Protein AF-A0A447PAU5-F1 (afdb_monomer)

Sequence (90 aa):
MTLWSLPLPWIAIEAGWFMTEFGRQPWAIQDILPTWYAHSALTPGQLAFSMGLILGLYTLFLIAEVYLMQKYARLGPSAMQHQQQAQQQG

Radius of gyration: 22.08 Å; Cα contacts (8 Å, |Δi|>4): 17; chains: 1; bounding box: 44×44×54 Å

Foldseek 3Di:
DVVVCVCVVVVVVVVVCCCVVVVQPQAPPPPPHGPVRPDDPDDPVVVVVVVVVVVVVVVVVVVVVVVVCVVVVVCPCVVVVVVVVVVVVD

Nearest PDB structures (foldseek):
  6rko-assembly1_A  TM=9.827E-01  e=3.855E-06  Escherichia coli K-12

pLDDT: mean 82.98, std 13.21, range [45.34, 97.0]

Secondary structure (DSSP, 8-state):
-GGGGTTHHHHHHHHHHHHHHHTTTTEEETTTEETTTSS----HHHHHHHHHHHHHHHHHHHHHHHHHHHHHHHHTTHHHHHHHHHHTT-

Mean predicted aligned error: 9.71 Å

Organism: Salmonella enterica I (NCBI:txid59201)

Solvent-accessible surface area (backbone atoms only — not comparable to full-atom values): 5386 Å² total; per-residue (Å²): 118,72,80,78,49,66,62,50,63,59,54,53,51,55,51,53,50,47,54,60,57,59,67,41,58,71,31,71,40,82,98,75,38,47,47,90,74,73,61,78,98,68,58,70,67,62,52,51,50,52,52,50,51,52,53,50,52,52,51,53,49,50,53,52,50,54,52,49,51,54,52,54,67,68,51,48,72,62,63,55,53,60,53,53,57,62,63,71,76,107

Structure (mmCIF, N/CA/C/O backbone):
data_AF-A0A447PAU5-F1
#
_entry.id   AF-A0A447PAU5-F1
#
loop_
_atom_site.group_PDB
_atom_site.id
_atom_site.type_symbol
_atom_site.label_atom_id
_atom_site.label_alt_id
_atom_site.label_comp_id
_atom_site.label_asym_id
_atom_site.label_entity_id
_atom_site.label_seq_id
_atom_site.pdbx_PDB_ins_code
_atom_site.Cartn_x
_atom_site.Cartn_y
_atom_site.Cartn_z
_atom_site.occupancy
_atom_site.B_iso_or_equiv
_atom_site.auth_seq_id
_atom_site.auth_comp_id
_atom_site.auth_asym_id
_atom_site.auth_atom_id
_atom_site.pdbx_PDB_model_num
ATOM 1 N N . MET A 1 1 ? -21.864 -14.719 14.410 1.00 55.62 1 MET A N 1
ATOM 2 C CA . MET A 1 1 ? -21.549 -15.222 13.054 1.00 55.62 1 MET A CA 1
ATOM 3 C C . MET A 1 1 ? -21.161 -14.069 12.121 1.00 55.62 1 MET A C 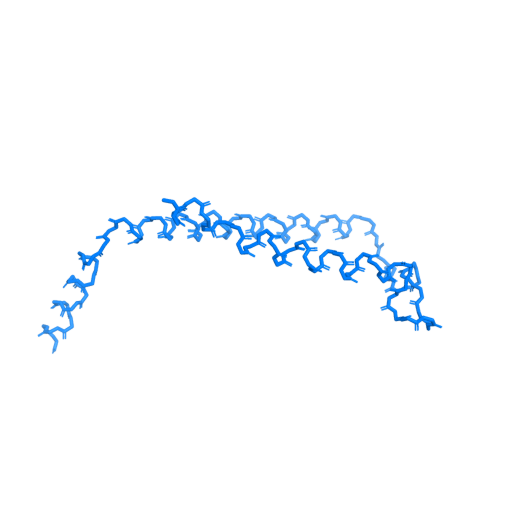1
ATOM 5 O O . MET A 1 1 ? -20.065 -14.101 11.590 1.00 55.62 1 MET A O 1
ATOM 9 N N . THR A 1 2 ? -21.958 -12.999 12.010 1.00 72.50 2 THR A N 1
ATOM 10 C CA . THR A 1 2 ? -21.694 -11.831 11.130 1.00 72.50 2 THR A CA 1
ATOM 11 C C . THR A 1 2 ? -20.486 -10.959 11.505 1.00 72.50 2 THR A C 1
ATOM 13 O O . THR A 1 2 ? -19.886 -10.328 10.643 1.00 72.50 2 THR A O 1
ATOM 16 N N . LEU A 1 3 ? -20.080 -10.929 12.777 1.00 72.88 3 LEU A N 1
ATOM 17 C CA . LEU A 1 3 ? -18.926 -10.125 13.208 1.00 72.88 3 LEU A CA 1
ATOM 18 C C . LEU A 1 3 ? -17.596 -10.628 12.612 1.00 72.88 3 LEU A C 1
ATOM 20 O O . LEU A 1 3 ? -16.686 -9.847 12.362 1.00 72.88 3 LEU A O 1
ATOM 24 N N . TRP A 1 4 ? -17.503 -11.930 12.336 1.00 77.06 4 TRP A N 1
ATOM 25 C CA . TRP A 1 4 ? -16.312 -12.560 11.758 1.00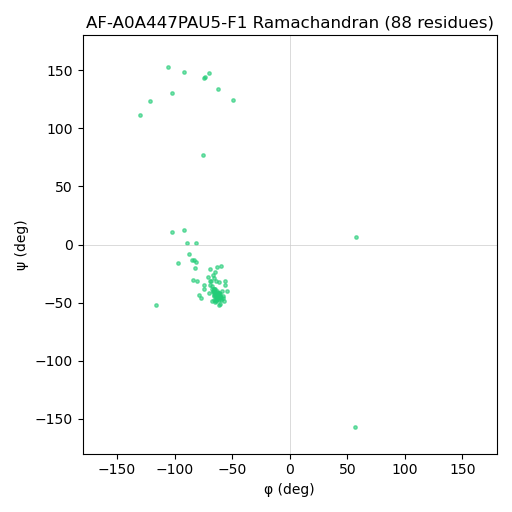 77.06 4 TRP A CA 1
ATOM 26 C C . TRP A 1 4 ? -16.240 -12.396 10.237 1.00 77.06 4 TRP A C 1
ATOM 28 O O . TRP A 1 4 ? -15.177 -12.583 9.657 1.00 77.06 4 TRP A O 1
ATOM 38 N N . SER A 1 5 ? -17.349 -12.016 9.591 1.00 83.81 5 SER A N 1
ATOM 39 C CA . SER A 1 5 ? -17.391 -11.720 8.157 1.00 83.81 5 SER A CA 1
ATOM 40 C C . SER A 1 5 ? -17.089 -10.257 7.828 1.00 83.81 5 SER A C 1
ATOM 42 O O . SER A 1 5 ? -17.094 -9.900 6.658 1.00 83.81 5 SER A O 1
ATOM 44 N N . LEU A 1 6 ? -16.793 -9.409 8.819 1.00 82.25 6 LEU A N 1
ATOM 45 C CA . LEU A 1 6 ? -16.399 -8.015 8.587 1.00 82.25 6 LEU A CA 1
ATOM 46 C C . LEU A 1 6 ? -15.201 -7.838 7.630 1.00 82.25 6 LEU A C 1
ATOM 48 O O . LEU A 1 6 ? -15.283 -6.942 6.798 1.00 82.25 6 LEU A O 1
ATOM 52 N N . PRO A 1 7 ? -14.127 -8.659 7.665 1.00 85.75 7 PRO A N 1
ATOM 53 C CA . PRO A 1 7 ? -13.006 -8.491 6.737 1.00 85.75 7 PRO A CA 1
ATOM 54 C C . PRO A 1 7 ? -13.234 -9.139 5.360 1.00 85.75 7 PRO A C 1
ATOM 56 O O . PRO A 1 7 ? -12.479 -8.866 4.430 1.00 85.75 7 PRO A O 1
ATOM 59 N N . LEU A 1 8 ? -14.252 -9.995 5.203 1.00 87.81 8 LEU A N 1
ATOM 60 C CA . LEU A 1 8 ? -14.471 -10.748 3.960 1.00 87.81 8 LEU A CA 1
ATOM 61 C C . LEU A 1 8 ? -14.707 -9.854 2.729 1.00 87.81 8 LEU A C 1
ATOM 63 O O . LEU A 1 8 ? -14.097 -10.130 1.696 1.00 87.81 8 LEU A O 1
ATOM 67 N N . PRO A 1 9 ? -15.541 -8.796 2.799 1.00 90.12 9 PRO A N 1
ATOM 68 C CA . PRO A 1 9 ? -15.757 -7.903 1.666 1.00 90.12 9 PRO A CA 1
ATOM 69 C C . PRO A 1 9 ? -14.469 -7.241 1.171 1.00 90.12 9 PRO A C 1
ATOM 71 O O . PRO A 1 9 ? -14.259 -7.179 -0.036 1.00 90.12 9 PRO A O 1
ATOM 74 N N . TRP A 1 10 ? -13.582 -6.818 2.081 1.00 90.06 10 TRP A N 1
ATOM 75 C CA . TRP A 1 10 ? -12.288 -6.235 1.711 1.00 90.06 10 TRP A CA 1
ATOM 76 C C . TRP A 1 10 ? -11.439 -7.225 0.918 1.00 90.06 10 TRP A C 1
ATOM 78 O O . TRP A 1 10 ? -11.001 -6.912 -0.183 1.00 90.06 10 TRP A O 1
ATOM 88 N N . ILE A 1 11 ? -11.268 -8.447 1.429 1.00 91.44 11 ILE A N 1
ATOM 89 C CA . ILE A 1 11 ? -10.453 -9.470 0.757 1.00 91.44 11 ILE A CA 1
ATOM 90 C C . ILE A 1 11 ? -11.031 -9.815 -0.622 1.00 91.44 11 ILE A C 1
ATOM 92 O O . ILE A 1 11 ? -10.280 -9.957 -1.585 1.00 91.44 11 ILE A O 1
ATOM 96 N N . ALA A 1 12 ? -12.356 -9.934 -0.736 1.00 92.00 12 ALA A N 1
ATOM 97 C CA . ALA A 1 12 ? -13.012 -10.258 -2.000 1.00 92.00 12 ALA A CA 1
ATOM 98 C C . ALA A 1 12 ? -12.807 -9.167 -3.064 1.00 92.00 12 ALA A C 1
ATOM 100 O O . ALA A 1 12 ? -12.566 -9.487 -4.228 1.00 92.00 12 ALA A O 1
ATOM 101 N N . ILE A 1 13 ? -12.875 -7.892 -2.670 1.00 93.81 13 ILE A N 1
ATOM 102 C CA . ILE A 1 13 ? -12.672 -6.760 -3.581 1.00 93.81 13 ILE A CA 1
ATOM 103 C C . ILE A 1 13 ? -11.216 -6.709 -4.056 1.00 93.81 13 ILE A C 1
ATOM 105 O O . ILE A 1 13 ? -10.981 -6.651 -5.263 1.00 93.81 13 ILE A O 1
ATOM 109 N N . GLU A 1 14 ? -10.247 -6.802 -3.142 1.00 92.56 14 GLU A N 1
ATOM 110 C CA . GLU A 1 14 ? -8.817 -6.796 -3.492 1.00 92.56 14 GLU A CA 1
ATOM 111 C C . GLU A 1 14 ? -8.448 -7.979 -4.401 1.00 92.56 14 GLU A C 1
ATOM 113 O O . GLU A 1 14 ? -7.743 -7.817 -5.397 1.00 92.56 14 GLU A O 1
ATOM 118 N N . ALA A 1 15 ? -8.984 -9.172 -4.120 1.00 92.19 15 ALA A N 1
ATOM 119 C CA . ALA A 1 15 ? -8.773 -10.351 -4.958 1.00 92.19 15 ALA A CA 1
ATOM 120 C C . ALA A 1 15 ? -9.400 -10.201 -6.357 1.00 92.19 15 ALA A C 1
ATOM 122 O O . ALA A 1 15 ? -8.802 -10.624 -7.349 1.00 92.19 15 ALA A O 1
ATOM 123 N N . GLY A 1 16 ? -10.582 -9.584 -6.458 1.00 92.38 16 GLY A N 1
ATOM 124 C CA . GLY A 1 16 ? -11.240 -9.307 -7.738 1.00 92.38 16 GLY A CA 1
ATOM 125 C C . GLY A 1 16 ? -10.444 -8.333 -8.611 1.00 92.38 16 GLY A C 1
ATOM 126 O O . GLY A 1 16 ? -10.254 -8.580 -9.807 1.00 92.38 16 GLY A O 1
ATOM 127 N N . TRP A 1 17 ? -9.916 -7.267 -8.005 1.00 92.38 17 TRP A N 1
ATOM 128 C CA . TRP A 1 17 ? -9.007 -6.336 -8.674 1.00 92.38 17 TRP A CA 1
ATOM 129 C C . TRP A 1 17 ? -7.713 -7.018 -9.101 1.00 92.38 17 TRP A C 1
ATOM 131 O O . TRP A 1 17 ? -7.325 -6.894 -10.261 1.00 92.38 17 TRP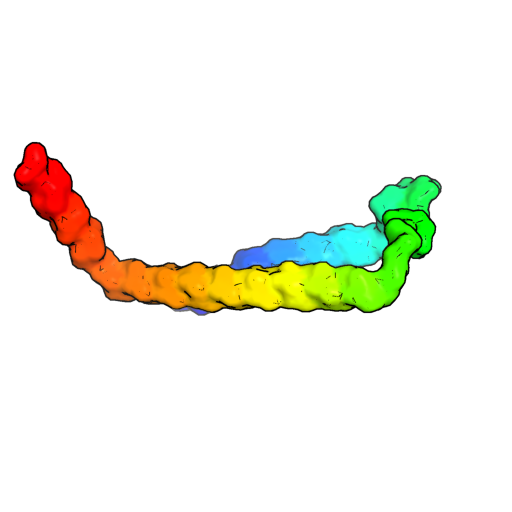 A O 1
ATOM 141 N N . PHE A 1 18 ? -7.090 -7.799 -8.216 1.00 91.25 18 PHE A N 1
ATOM 142 C CA . PHE A 1 18 ? -5.874 -8.542 -8.538 1.00 91.25 18 PHE A CA 1
ATOM 143 C C . PHE A 1 18 ? -6.071 -9.472 -9.740 1.00 91.25 18 PHE A C 1
ATOM 145 O O . PHE A 1 18 ? -5.279 -9.428 -10.678 1.00 91.25 18 PHE A O 1
ATOM 152 N N . MET A 1 19 ? -7.146 -10.267 -9.756 1.00 92.25 19 MET A N 1
ATOM 153 C CA . MET A 1 19 ? -7.458 -11.165 -10.873 1.00 92.25 19 MET A CA 1
ATOM 154 C C . MET A 1 19 ? -7.612 -10.400 -12.196 1.00 92.25 19 MET A C 1
ATOM 156 O O . MET A 1 19 ? -7.076 -10.812 -13.223 1.00 92.25 19 MET A O 1
ATOM 160 N N . THR A 1 20 ? -8.323 -9.272 -12.168 1.00 90.88 20 THR A N 1
ATOM 161 C CA . THR A 1 20 ? -8.601 -8.464 -13.365 1.00 90.88 20 THR A CA 1
ATOM 162 C C . THR A 1 20 ? -7.343 -7.771 -13.891 1.00 90.88 20 THR A C 1
ATOM 164 O O . THR A 1 20 ? -7.102 -7.731 -15.097 1.00 90.88 20 THR A O 1
ATOM 167 N N . GLU A 1 21 ? -6.523 -7.237 -12.991 1.00 90.19 21 GLU A N 1
ATOM 168 C CA . GLU A 1 21 ? -5.340 -6.452 -13.332 1.00 90.19 21 GLU A CA 1
ATOM 169 C C . GLU A 1 21 ? -4.168 -7.343 -13.747 1.00 90.19 21 GLU A C 1
ATOM 171 O O . GLU A 1 21 ? -3.503 -7.091 -14.754 1.00 90.19 21 GLU A O 1
ATOM 176 N N . PHE A 1 22 ? -3.947 -8.431 -13.007 1.00 87.94 22 PHE A N 1
ATOM 177 C CA . PHE A 1 22 ? -2.903 -9.397 -13.319 1.00 87.94 22 PHE A CA 1
ATOM 178 C C . PHE A 1 22 ? -3.232 -10.188 -14.587 1.00 87.94 22 PHE A C 1
ATOM 180 O O . PHE A 1 22 ? -2.337 -10.459 -15.382 1.00 87.94 22 PHE A O 1
ATOM 187 N N . GLY A 1 23 ? -4.511 -10.487 -14.836 1.00 87.44 23 GLY A N 1
ATOM 188 C CA . GLY A 1 23 ? -4.955 -11.147 -16.066 1.00 87.44 23 GLY A CA 1
ATOM 189 C C . GLY A 1 23 ? -4.700 -10.338 -17.342 1.00 87.44 23 GLY A C 1
ATOM 190 O O . GLY A 1 23 ? -4.665 -10.914 -18.425 1.00 87.44 23 GLY A O 1
ATOM 191 N N . ARG A 1 24 ? -4.484 -9.019 -17.229 1.00 88.94 24 ARG A N 1
ATOM 192 C CA . ARG A 1 24 ? -4.153 -8.146 -18.363 1.00 88.94 24 ARG A CA 1
ATOM 193 C C . ARG A 1 24 ? -2.657 -8.124 -18.689 1.00 88.94 24 ARG A C 1
ATOM 195 O O . ARG A 1 24 ? -2.280 -7.682 -19.771 1.00 88.94 24 ARG A O 1
ATOM 202 N N . GLN A 1 25 ? -1.794 -8.632 -17.806 1.00 87.75 25 GLN A N 1
ATOM 203 C CA . GLN A 1 25 ? -0.371 -8.806 -18.114 1.00 87.75 25 GLN A CA 1
ATOM 204 C C . GLN A 1 25 ? -0.223 -9.793 -19.288 1.00 87.75 25 GLN A C 1
ATOM 206 O O . GLN A 1 25 ? -0.880 -10.833 -19.280 1.00 87.75 25 GLN A O 1
ATOM 211 N N . PRO A 1 26 ? 0.610 -9.513 -20.310 1.00 86.06 26 PRO A N 1
ATOM 212 C CA . PRO A 1 26 ? 1.709 -8.536 -20.358 1.00 86.06 26 PRO A CA 1
ATOM 213 C C . PRO A 1 26 ? 1.355 -7.125 -20.877 1.00 86.06 26 PRO A C 1
ATOM 215 O O . PRO A 1 26 ? 2.248 -6.338 -21.202 1.00 86.06 26 PRO A O 1
ATOM 218 N N . TRP A 1 27 ? 0.075 -6.789 -21.006 1.00 87.94 27 TRP A N 1
ATOM 219 C CA . TRP A 1 27 ? -0.379 -5.572 -21.674 1.00 87.94 27 TRP A CA 1
ATOM 220 C C . TRP A 1 27 ? -0.789 -4.483 -20.677 1.00 87.94 27 TRP A C 1
ATOM 222 O O . TRP A 1 27 ? -1.582 -4.702 -19.765 1.00 87.94 27 TRP A O 1
ATOM 232 N N . ALA A 1 28 ? -0.270 -3.268 -20.866 1.00 85.31 28 ALA A N 1
ATOM 233 C CA . ALA A 1 28 ? -0.790 -2.078 -20.195 1.00 85.31 28 ALA A CA 1
ATOM 234 C C . ALA A 1 28 ? -2.092 -1.631 -20.877 1.00 85.31 28 ALA A C 1
ATOM 236 O O . ALA A 1 28 ? -3.100 -1.399 -20.212 1.00 85.31 28 ALA A O 1
ATOM 237 N N . ILE A 1 29 ? -2.068 -1.590 -22.214 1.00 84.25 29 ILE A N 1
ATOM 238 C CA . ILE A 1 29 ? -3.235 -1.437 -23.085 1.00 84.25 29 ILE A CA 1
ATOM 239 C C . ILE A 1 29 ? -3.261 -2.660 -23.995 1.00 84.25 29 ILE A C 1
ATOM 241 O O . ILE A 1 29 ? -2.271 -2.920 -24.686 1.00 84.25 29 ILE A O 1
ATOM 245 N N . GLN A 1 30 ? -4.375 -3.393 -23.978 1.00 84.19 30 GLN A N 1
ATOM 246 C CA . GLN A 1 30 ? -4.540 -4.643 -24.716 1.00 84.19 30 GLN A CA 1
ATOM 247 C C . GLN A 1 30 ? -4.111 -4.479 -26.181 1.00 84.19 30 GLN A C 1
ATOM 249 O O . GLN A 1 30 ? -4.584 -3.570 -26.860 1.00 84.19 30 GLN A O 1
ATOM 254 N N . ASP A 1 31 ? -3.182 -5.331 -26.620 1.00 80.38 31 ASP A N 1
ATOM 255 C CA . ASP A 1 31 ? -2.641 -5.421 -27.987 1.00 80.38 31 ASP A CA 1
ATOM 256 C C . ASP A 1 31 ? -1.991 -4.143 -28.560 1.00 80.38 31 ASP A C 1
ATOM 258 O O . ASP A 1 31 ? -1.598 -4.115 -29.725 1.00 80.38 31 ASP A O 1
ATOM 262 N N . ILE A 1 32 ? -1.837 -3.087 -27.754 1.00 87.38 32 ILE A N 1
ATOM 263 C CA . ILE A 1 32 ? -1.285 -1.793 -28.186 1.00 87.38 32 ILE A CA 1
ATOM 264 C C . ILE A 1 32 ? 0.022 -1.495 -27.456 1.00 87.38 32 ILE A C 1
ATOM 266 O O . ILE A 1 32 ? 1.029 -1.185 -28.092 1.00 87.38 32 ILE A O 1
ATOM 270 N N . LEU A 1 33 ? 0.016 -1.567 -26.121 1.00 84.19 33 LEU A N 1
ATOM 271 C CA . LEU A 1 33 ? 1.145 -1.133 -25.300 1.00 84.19 33 LEU A CA 1
ATOM 272 C C . LEU A 1 33 ? 1.524 -2.209 -24.276 1.00 84.19 33 LEU A C 1
ATOM 274 O O . LEU A 1 33 ? 0.770 -2.433 -23.324 1.00 84.19 33 LEU A O 1
ATOM 278 N N . PRO A 1 34 ? 2.696 -2.846 -24.422 1.00 88.06 34 PRO A N 1
ATOM 279 C CA . PRO A 1 34 ? 3.222 -3.763 -23.418 1.00 88.06 34 PRO A CA 1
ATOM 280 C C . PRO A 1 34 ? 3.670 -3.060 -22.131 1.00 88.06 34 PRO A C 1
ATOM 282 O O . PRO A 1 34 ? 4.204 -1.947 -22.170 1.00 88.06 34 PRO A O 1
ATOM 285 N N . THR A 1 35 ? 3.536 -3.732 -20.985 1.00 86.88 35 THR A N 1
ATOM 286 C CA . THR A 1 35 ? 3.870 -3.160 -19.667 1.00 86.88 35 THR A CA 1
ATOM 287 C C . THR A 1 35 ? 5.351 -2.822 -19.493 1.00 86.88 35 THR A C 1
ATOM 289 O O . THR A 1 35 ? 5.669 -1.832 -18.839 1.00 86.88 35 THR A O 1
ATOM 292 N N . TRP A 1 36 ? 6.266 -3.560 -20.128 1.00 82.75 36 TRP A N 1
ATOM 293 C CA . TRP A 1 36 ? 7.712 -3.289 -20.055 1.00 82.75 36 TRP A CA 1
ATOM 294 C C . TRP A 1 36 ? 8.152 -2.009 -20.775 1.00 82.75 36 TRP A C 1
ATOM 296 O O . TRP A 1 36 ? 9.218 -1.482 -20.472 1.00 82.75 36 TRP A O 1
ATOM 306 N N . TYR A 1 37 ? 7.360 -1.510 -21.727 1.00 85.25 37 TYR A N 1
ATOM 307 C CA . TYR A 1 37 ? 7.650 -0.262 -22.441 1.00 85.25 37 TYR A CA 1
ATOM 308 C C . TYR A 1 37 ? 6.900 0.939 -21.843 1.00 85.25 37 TYR A C 1
ATOM 310 O O . TYR A 1 37 ? 7.252 2.085 -22.095 1.00 85.25 37 TYR A O 1
ATOM 318 N N . ALA A 1 38 ? 5.880 0.685 -21.019 1.00 83.19 38 ALA A N 1
ATOM 319 C CA . ALA A 1 38 ? 5.017 1.708 -20.431 1.00 83.19 38 ALA A CA 1
ATOM 320 C C . ALA A 1 38 ? 5.607 2.398 -19.180 1.00 83.19 38 ALA A C 1
ATOM 322 O O . ALA A 1 38 ? 4.938 3.233 -18.573 1.00 83.19 38 ALA A O 1
ATOM 323 N N . HIS A 1 39 ? 6.827 2.046 -18.761 1.00 85.31 39 HIS A N 1
ATOM 324 C CA . HIS A 1 39 ? 7.466 2.604 -17.567 1.00 85.31 39 HIS A CA 1
ATOM 325 C C . HIS A 1 39 ? 8.332 3.837 -17.878 1.00 85.31 39 HIS A C 1
ATOM 327 O O . HIS A 1 39 ? 8.961 3.932 -18.931 1.00 85.31 39 HIS A O 1
ATOM 333 N N . SER A 1 40 ? 8.414 4.769 -16.927 1.00 87.94 40 SER A N 1
ATOM 334 C CA . SER A 1 40 ? 9.295 5.942 -16.999 1.00 87.94 40 SER A CA 1
ATOM 335 C C . SER A 1 40 ? 10.762 5.572 -16.753 1.00 87.94 40 SER A C 1
ATOM 337 O O . SER A 1 40 ? 11.061 4.768 -15.881 1.00 87.94 40 SER A O 1
ATOM 339 N N . ALA A 1 41 ? 11.711 6.212 -17.441 1.00 81.62 41 ALA A N 1
ATOM 340 C CA . ALA A 1 41 ? 13.146 5.984 -17.230 1.00 81.62 41 ALA A CA 1
ATOM 341 C C . ALA A 1 41 ? 13.659 6.648 -15.930 1.00 81.62 41 ALA A C 1
ATOM 343 O O . ALA A 1 41 ? 14.270 7.716 -15.961 1.00 81.62 41 ALA A O 1
ATOM 344 N N . LEU A 1 42 ? 13.383 6.036 -14.777 1.00 87.12 42 LEU A N 1
ATOM 345 C CA . LEU A 1 42 ? 13.800 6.513 -13.453 1.00 87.12 42 LEU A CA 1
ATOM 346 C C . LEU A 1 42 ? 14.945 5.672 -12.883 1.00 87.12 42 LEU A C 1
ATOM 348 O O . LEU A 1 42 ? 15.075 4.482 -13.169 1.00 87.12 42 LEU A O 1
ATOM 352 N N . THR A 1 43 ? 15.768 6.284 -12.029 1.00 90.25 43 THR A N 1
ATOM 353 C CA . THR A 1 43 ? 16.798 5.529 -11.304 1.00 90.25 43 THR A CA 1
ATOM 354 C C . THR A 1 43 ? 16.162 4.671 -10.199 1.00 90.25 43 THR A C 1
ATOM 356 O O . THR A 1 43 ? 15.233 5.132 -9.526 1.00 90.25 43 THR A O 1
ATOM 359 N N . PRO A 1 44 ? 16.680 3.456 -9.927 1.00 88.31 44 PRO A N 1
ATOM 360 C CA . PRO A 1 44 ? 16.145 2.594 -8.869 1.00 88.31 44 PRO A CA 1
ATOM 361 C C . PRO A 1 44 ? 16.115 3.260 -7.485 1.00 88.31 44 PRO A C 1
ATOM 363 O O . PRO A 1 44 ? 15.211 3.005 -6.696 1.00 88.31 44 PRO A O 1
ATOM 366 N N . GLY A 1 45 ? 17.069 4.156 -7.200 1.00 90.19 45 GLY A N 1
ATOM 367 C CA . GLY A 1 45 ? 17.123 4.898 -5.936 1.00 90.19 45 GLY A CA 1
ATOM 368 C C . GLY A 1 45 ? 15.965 5.884 -5.755 1.00 90.19 45 GLY A C 1
ATOM 369 O O . GLY A 1 45 ? 15.395 5.964 -4.669 1.00 90.19 45 GLY A O 1
ATOM 370 N N . GLN A 1 46 ? 15.566 6.595 -6.816 1.00 89.88 46 GLN A N 1
ATOM 371 C CA . GLN A 1 46 ? 14.412 7.505 -6.775 1.00 89.88 46 GLN A CA 1
ATOM 372 C C . GLN A 1 46 ? 13.096 6.743 -6.596 1.00 89.88 46 GLN A C 1
ATOM 374 O O . GLN A 1 46 ? 12.226 7.192 -5.850 1.00 89.88 46 GLN A O 1
ATOM 379 N N . LEU A 1 47 ? 12.970 5.580 -7.243 1.00 92.56 47 LEU A N 1
ATOM 380 C CA . LEU A 1 47 ? 11.814 4.699 -7.098 1.00 92.56 47 LEU A CA 1
ATOM 381 C C . LEU A 1 47 ? 11.714 4.130 -5.676 1.00 92.56 47 LEU A C 1
ATOM 383 O O . LEU A 1 47 ? 10.660 4.203 -5.054 1.00 92.56 47 LEU A O 1
ATOM 387 N N . ALA A 1 48 ? 12.816 3.610 -5.132 1.00 91.94 48 ALA A N 1
ATOM 388 C CA . ALA A 1 48 ? 12.831 3.045 -3.785 1.00 91.94 48 ALA A CA 1
ATOM 389 C 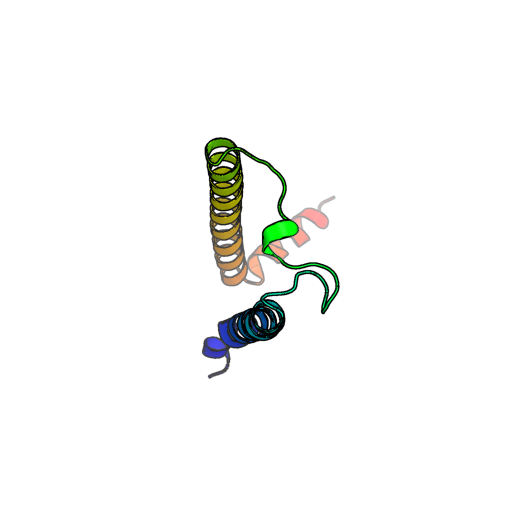C . ALA A 1 48 ? 12.507 4.099 -2.715 1.00 91.94 48 ALA A C 1
ATOM 391 O O . ALA A 1 48 ? 11.754 3.818 -1.783 1.00 91.94 48 ALA A O 1
ATOM 392 N N . PHE A 1 49 ? 13.030 5.321 -2.866 1.00 94.69 49 PHE A N 1
ATOM 393 C CA . PHE A 1 49 ? 12.732 6.420 -1.951 1.00 94.69 49 PHE A CA 1
ATOM 394 C C . PHE A 1 49 ? 11.250 6.810 -1.980 1.00 94.69 49 PHE A C 1
ATOM 396 O O . PHE A 1 49 ? 10.624 6.902 -0.925 1.00 94.69 49 PHE A O 1
ATOM 403 N N . SER A 1 50 ? 10.668 7.008 -3.169 1.00 94.56 50 SER A N 1
ATOM 404 C CA . SER A 1 50 ? 9.257 7.393 -3.288 1.00 94.56 50 SER A CA 1
ATOM 405 C C . SER A 1 50 ? 8.320 6.288 -2.796 1.00 94.56 50 SER A C 1
ATOM 407 O O . SER A 1 50 ? 7.405 6.572 -2.024 1.00 94.56 50 SER A O 1
ATOM 409 N N . MET A 1 51 ? 8.586 5.027 -3.152 1.00 94.62 51 MET A N 1
ATOM 410 C CA . MET A 1 51 ? 7.835 3.874 -2.649 1.00 94.62 51 MET A CA 1
ATOM 411 C C . MET A 1 51 ? 7.927 3.768 -1.128 1.00 94.62 51 MET A C 1
ATOM 413 O O . MET A 1 51 ? 6.902 3.627 -0.469 1.00 94.62 51 MET A O 1
ATOM 417 N N . GLY A 1 52 ? 9.131 3.873 -0.557 1.00 95.56 52 GLY A N 1
ATOM 418 C CA . GLY A 1 52 ? 9.332 3.804 0.890 1.00 95.56 52 GLY A CA 1
ATOM 419 C C . GLY A 1 52 ? 8.595 4.916 1.636 1.00 95.56 52 GLY A C 1
ATOM 420 O O . GLY A 1 52 ? 7.940 4.652 2.643 1.00 95.56 52 GLY A O 1
ATOM 421 N N . LEU A 1 53 ? 8.639 6.144 1.113 1.00 95.88 53 LEU A N 1
ATOM 422 C CA . LEU A 1 53 ? 7.935 7.286 1.691 1.00 95.88 53 LEU A CA 1
ATOM 423 C C . LEU A 1 53 ? 6.411 7.101 1.645 1.00 95.88 53 LEU A C 1
ATOM 425 O O . LEU A 1 53 ? 5.745 7.281 2.663 1.00 95.88 53 LEU A O 1
ATOM 429 N N . ILE A 1 54 ? 5.858 6.700 0.496 1.00 96.31 54 ILE A N 1
ATOM 430 C CA . ILE A 1 54 ? 4.413 6.475 0.339 1.00 96.31 54 ILE A CA 1
ATOM 431 C C . ILE A 1 54 ? 3.948 5.319 1.233 1.00 96.31 54 ILE A C 1
ATOM 433 O O . ILE A 1 54 ? 2.975 5.476 1.970 1.00 96.31 54 ILE A O 1
ATOM 437 N N . LEU A 1 55 ? 4.664 4.190 1.235 1.00 96.06 55 LEU A N 1
ATOM 438 C CA . LEU A 1 55 ? 4.345 3.037 2.083 1.00 96.06 55 LEU A CA 1
ATOM 439 C C . LEU A 1 55 ? 4.401 3.392 3.572 1.00 96.06 55 LEU A C 1
ATOM 441 O O . LEU A 1 55 ? 3.498 3.022 4.325 1.00 96.06 55 LEU A O 1
ATOM 445 N N . GLY A 1 56 ? 5.430 4.127 3.999 1.00 96.81 56 GLY A N 1
ATOM 446 C CA . GLY A 1 56 ? 5.578 4.568 5.385 1.00 96.81 56 GLY A CA 1
ATOM 447 C C . GLY A 1 56 ? 4.420 5.460 5.831 1.00 96.81 56 GLY A C 1
ATOM 448 O O . GLY A 1 56 ? 3.815 5.211 6.875 1.00 96.81 56 GLY A O 1
ATOM 449 N N . LEU A 1 57 ? 4.062 6.455 5.014 1.00 97.00 57 LEU A N 1
ATOM 450 C CA . LEU A 1 57 ? 2.945 7.357 5.302 1.00 97.00 57 LEU A CA 1
ATOM 451 C C . LEU A 1 57 ? 1.601 6.622 5.331 1.00 97.00 57 LEU A C 1
ATOM 453 O O . LEU A 1 57 ? 0.824 6.815 6.264 1.00 97.00 57 LEU A O 1
ATOM 457 N N . TYR A 1 58 ? 1.336 5.745 4.360 1.00 94.75 58 TYR A N 1
ATOM 458 C CA . TYR A 1 58 ? 0.088 4.979 4.315 1.00 94.75 58 TYR A CA 1
ATOM 459 C C . TYR A 1 58 ? -0.033 4.025 5.503 1.00 94.75 58 TYR A C 1
ATOM 461 O O . TYR A 1 58 ? -1.106 3.912 6.088 1.00 94.75 58 TYR A O 1
ATOM 469 N N . THR A 1 59 ? 1.070 3.404 5.925 1.00 95.62 59 THR A N 1
ATOM 470 C CA . THR A 1 59 ? 1.087 2.547 7.119 1.00 95.62 59 THR A CA 1
ATOM 471 C C . THR A 1 59 ? 0.792 3.353 8.385 1.00 95.62 59 THR A C 1
ATOM 473 O O . THR A 1 59 ? -0.005 2.924 9.218 1.00 95.62 59 THR A O 1
ATOM 476 N N . LEU A 1 60 ? 1.386 4.543 8.524 1.00 96.38 60 LEU A N 1
ATOM 477 C CA . LEU A 1 60 ? 1.128 5.431 9.658 1.00 96.38 60 LEU A CA 1
ATOM 478 C C . LEU A 1 60 ? -0.348 5.851 9.720 1.00 96.38 60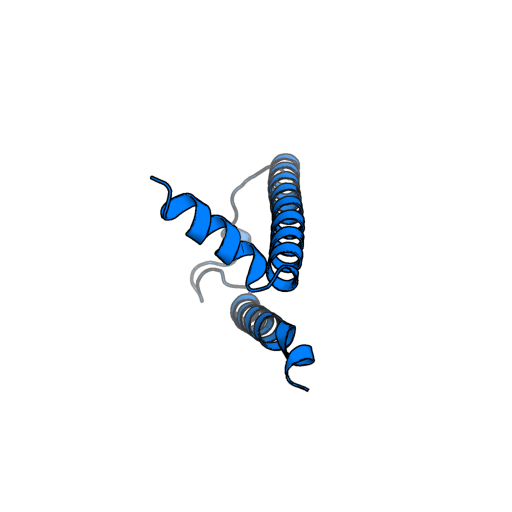 LEU A C 1
ATOM 480 O O . LEU A 1 60 ? -0.959 5.800 10.789 1.00 96.38 60 LEU A O 1
ATOM 484 N N . PHE A 1 61 ? -0.925 6.238 8.581 1.00 95.56 61 PHE A N 1
ATOM 485 C CA . PHE A 1 61 ? -2.331 6.627 8.498 1.00 95.56 61 PHE A CA 1
AT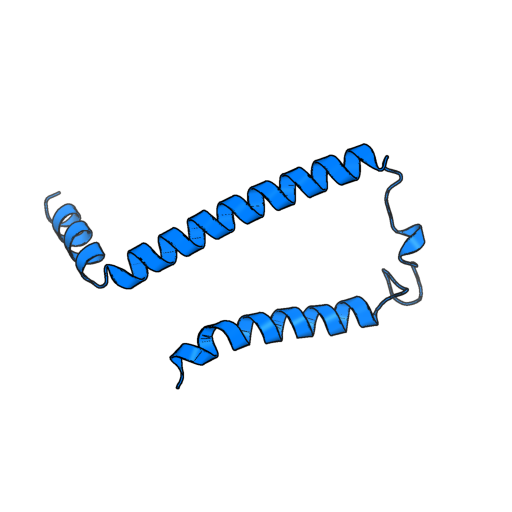OM 486 C C . PHE A 1 61 ? -3.272 5.458 8.767 1.00 95.56 61 PHE A C 1
ATOM 488 O O . PHE A 1 61 ? -4.216 5.633 9.530 1.00 95.56 61 PHE A O 1
ATOM 495 N N . LEU A 1 62 ? -2.971 4.261 8.259 1.00 93.38 62 LEU A N 1
ATOM 496 C CA . LEU A 1 62 ? -3.741 3.054 8.553 1.00 93.38 62 LEU A CA 1
ATOM 497 C C . LEU A 1 62 ? -3.775 2.766 10.063 1.00 93.38 62 LEU A C 1
ATOM 499 O O . LEU A 1 62 ? -4.838 2.507 10.622 1.00 93.38 62 LEU A O 1
ATOM 503 N N . ILE A 1 63 ? -2.628 2.845 10.749 1.00 94.38 63 ILE A N 1
ATOM 504 C CA . ILE A 1 63 ? -2.556 2.632 12.204 1.00 94.38 63 ILE A CA 1
ATOM 505 C C . ILE A 1 63 ? -3.392 3.682 12.940 1.00 94.38 63 ILE A C 1
ATOM 507 O O . ILE A 1 63 ? -4.159 3.336 13.841 1.00 94.38 63 ILE A O 1
ATOM 511 N N . ALA A 1 64 ? -3.260 4.955 12.557 1.00 94.00 64 ALA A N 1
ATOM 512 C CA . ALA A 1 64 ? -4.021 6.041 13.159 1.00 94.00 64 ALA A CA 1
ATOM 513 C C . ALA A 1 64 ? -5.533 5.859 12.949 1.00 94.00 64 ALA A C 1
ATOM 515 O O . ALA A 1 64 ? -6.298 5.984 13.904 1.00 94.00 64 ALA A O 1
ATOM 516 N N . GLU A 1 65 ? -5.960 5.514 11.734 1.00 91.19 65 GLU A N 1
ATOM 517 C CA . GLU A 1 65 ? -7.362 5.301 11.376 1.00 91.19 65 GLU A CA 1
ATOM 518 C C . GLU A 1 65 ? -7.959 4.107 12.123 1.00 91.19 65 GLU A C 1
ATOM 520 O O . GLU A 1 65 ? -8.995 4.250 12.769 1.00 91.19 65 GLU A O 1
ATOM 525 N N . VAL A 1 66 ? -7.286 2.953 12.127 1.00 91.12 66 VAL A N 1
ATOM 526 C CA . VAL A 1 66 ? -7.757 1.758 12.844 1.00 91.12 66 VAL A CA 1
ATOM 527 C C . VAL A 1 66 ? -7.833 2.020 14.347 1.00 91.12 66 VAL A C 1
ATOM 529 O O . VAL A 1 66 ? -8.818 1.646 14.987 1.00 91.12 66 VAL A O 1
ATOM 532 N N . TYR A 1 67 ? -6.838 2.704 14.921 1.00 90.50 67 TYR A N 1
ATOM 533 C CA . TYR A 1 67 ? -6.866 3.101 16.328 1.00 90.50 67 TYR A CA 1
ATOM 534 C C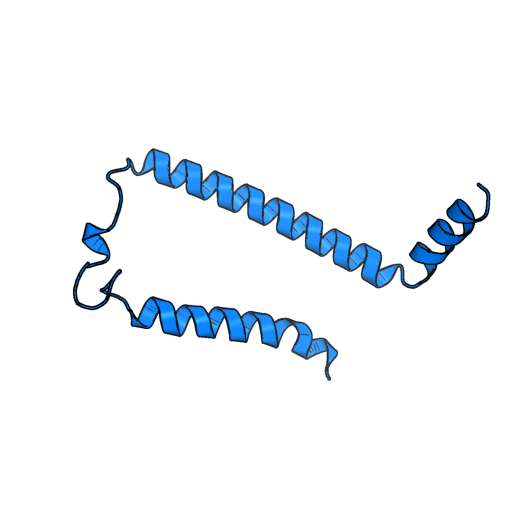 . TYR A 1 67 ? -8.070 3.999 16.634 1.00 90.50 67 TYR A C 1
ATOM 536 O O . TYR A 1 67 ? -8.793 3.775 17.610 1.00 90.50 67 TYR A O 1
ATOM 544 N N . LEU A 1 68 ? -8.316 4.994 15.783 1.00 88.44 68 LEU A N 1
ATOM 545 C CA . LEU A 1 68 ? -9.415 5.935 15.941 1.00 88.44 68 LEU A CA 1
ATOM 546 C C . LEU A 1 68 ? -10.775 5.237 15.796 1.00 88.44 68 LEU A C 1
ATOM 548 O O . LEU A 1 68 ? -11.665 5.431 16.627 1.00 88.44 68 LEU A O 1
ATOM 552 N N . MET A 1 69 ? -10.907 4.363 14.798 1.00 86.38 69 MET A N 1
ATOM 553 C CA . MET A 1 69 ? -12.103 3.568 14.541 1.00 86.38 69 MET A CA 1
ATOM 554 C C . MET A 1 69 ? -12.407 2.643 15.723 1.00 86.38 69 MET A C 1
ATOM 556 O O . MET A 1 69 ? -13.543 2.607 16.184 1.00 86.38 69 MET A O 1
ATOM 560 N N . GLN A 1 70 ? -11.404 1.969 16.296 1.00 85.88 70 GLN A N 1
ATOM 561 C CA . GLN A 1 70 ? -11.582 1.149 17.499 1.00 85.88 70 GLN A CA 1
ATOM 562 C C . GLN A 1 70 ? -11.960 1.982 18.727 1.00 85.88 70 GLN A C 1
ATOM 564 O O . GLN A 1 70 ? -12.830 1.576 19.501 1.00 85.88 70 GLN A O 1
ATOM 569 N N . LYS A 1 71 ? -11.325 3.145 18.915 1.00 82.69 71 LYS A N 1
ATOM 570 C CA . LYS A 1 71 ? -11.605 4.047 20.038 1.00 82.69 71 LYS A CA 1
ATOM 571 C C . LYS A 1 71 ? -13.056 4.529 20.002 1.00 82.69 71 LYS A C 1
ATOM 573 O O . LYS A 1 71 ? -13.765 4.380 20.997 1.00 82.69 71 LYS A O 1
ATOM 578 N N . TYR A 1 72 ? -13.517 5.056 18.868 1.00 81.25 72 TYR A N 1
ATOM 579 C CA . TYR A 1 72 ? -14.883 5.569 18.739 1.00 81.25 72 TYR A CA 1
ATOM 580 C C . TYR A 1 72 ? -15.938 4.467 18.637 1.00 81.25 72 TYR A C 1
ATOM 582 O O . TYR A 1 72 ? -17.005 4.614 19.227 1.00 81.25 72 TYR A O 1
ATOM 590 N N . ALA A 1 73 ? -15.634 3.332 17.999 1.00 82.94 73 ALA A N 1
ATOM 591 C CA . ALA A 1 73 ? -16.546 2.189 17.981 1.00 82.94 73 ALA A CA 1
ATOM 592 C C . ALA A 1 73 ? -16.824 1.644 19.394 1.00 82.94 73 ALA A C 1
ATOM 594 O O . ALA A 1 73 ? -17.929 1.182 19.663 1.00 82.94 73 ALA A O 1
ATOM 595 N N . ARG A 1 74 ? -15.848 1.721 20.315 1.00 74.75 74 ARG A N 1
ATOM 596 C CA . ARG A 1 74 ? -16.003 1.286 21.717 1.00 74.75 74 ARG A CA 1
ATOM 597 C C . ARG A 1 74 ? -16.643 2.333 22.628 1.00 74.75 74 ARG A C 1
ATOM 599 O O . ARG A 1 74 ? -17.308 1.954 23.585 1.00 74.75 74 ARG A O 1
ATOM 606 N N . LEU A 1 75 ? -16.449 3.625 22.353 1.00 74.44 75 LEU A N 1
ATOM 607 C CA . LEU A 1 75 ? -17.055 4.718 23.128 1.00 74.44 75 LEU A CA 1
ATOM 608 C C . LEU A 1 75 ? -18.588 4.737 23.021 1.00 74.44 75 LEU A C 1
ATOM 610 O O . LEU A 1 75 ? -19.251 5.236 23.932 1.00 74.44 75 LEU A O 1
ATOM 614 N N . GLY A 1 76 ? -19.153 4.173 21.949 1.00 69.50 76 GLY A N 1
ATOM 615 C CA . GLY A 1 76 ? -20.601 4.085 21.768 1.00 69.50 76 GLY A CA 1
ATOM 616 C C . GLY A 1 76 ? -21.294 5.463 21.825 1.00 69.50 76 GLY A C 1
ATOM 617 O O . GLY A 1 76 ? -20.650 6.493 21.608 1.00 69.50 76 GLY A O 1
ATOM 618 N N . PRO A 1 77 ? -22.601 5.529 22.142 1.00 63.19 77 PRO A N 1
ATOM 619 C CA . PRO A 1 77 ? -23.391 6.772 22.144 1.00 63.19 77 PRO A CA 1
ATOM 620 C C . PRO A 1 77 ? -22.882 7.874 23.092 1.00 63.19 77 PRO A C 1
ATOM 622 O O . PRO A 1 77 ? -23.196 9.048 22.902 1.00 63.19 77 PRO A O 1
ATOM 625 N N . SER A 1 78 ? -22.053 7.512 24.072 1.00 61.41 78 SER A N 1
ATOM 626 C CA . SER A 1 78 ? -21.443 8.399 25.070 1.00 61.41 78 SER A CA 1
ATOM 627 C C . SER A 1 78 ? -20.640 9.547 24.443 1.00 61.41 78 SER A C 1
ATOM 629 O O . SER A 1 78 ? -20.638 10.663 24.958 1.00 61.41 78 SER A O 1
ATOM 631 N N . ALA A 1 79 ? -19.981 9.301 23.303 1.00 59.66 79 ALA A N 1
ATOM 632 C CA . ALA A 1 79 ? -19.224 10.332 22.587 1.00 59.66 79 ALA A CA 1
ATOM 633 C C . ALA A 1 79 ? -20.133 11.400 21.947 1.00 59.66 79 ALA A C 1
ATOM 635 O O . ALA A 1 79 ? -19.752 12.566 21.870 1.00 59.66 79 ALA A O 1
ATOM 636 N N . MET A 1 80 ? -21.350 11.022 21.539 1.00 59.12 80 MET A N 1
ATOM 637 C CA . MET A 1 80 ? -22.325 11.929 20.920 1.00 59.12 80 MET A CA 1
ATOM 638 C C . MET A 1 80 ? -23.073 12.778 21.959 1.00 59.12 80 MET A C 1
ATOM 640 O O . MET A 1 80 ? -23.406 13.928 21.681 1.00 59.12 80 MET A O 1
ATOM 644 N N . GLN A 1 81 ? -23.291 12.257 23.175 1.00 58.25 81 GLN A N 1
ATOM 645 C CA . GLN A 1 81 ? -23.975 12.989 24.253 1.00 58.25 81 GLN A CA 1
ATOM 646 C C . GLN A 1 81 ? -23.178 14.215 24.730 1.00 58.25 81 GLN A C 1
ATOM 648 O O . GLN A 1 81 ? -23.763 15.273 24.954 1.00 58.25 81 GLN A O 1
ATOM 653 N N . HIS A 1 82 ? -21.845 14.119 24.805 1.00 56.56 82 HIS A N 1
ATOM 654 C CA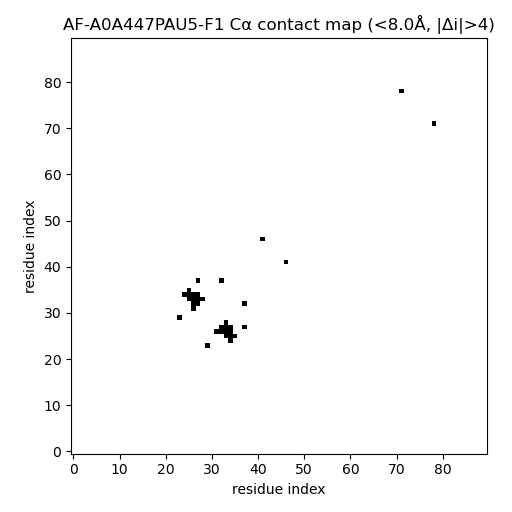 . HIS A 1 82 ? -20.991 15.262 25.150 1.00 56.56 82 HIS A CA 1
ATOM 655 C C . HIS A 1 82 ? -20.966 16.350 24.059 1.00 56.56 82 HIS A C 1
ATOM 657 O O . HIS A 1 82 ? -20.882 17.531 24.386 1.00 56.56 82 HIS A O 1
ATOM 663 N N . GLN A 1 83 ? -21.098 15.987 22.775 1.00 57.41 83 GLN A N 1
ATOM 664 C CA . GLN A 1 83 ? -21.207 16.965 21.680 1.00 57.41 83 GLN A CA 1
ATOM 665 C C . GLN A 1 83 ? -22.585 17.647 21.634 1.00 57.41 83 GLN A C 1
ATOM 667 O O . GLN A 1 83 ? -22.655 18.852 21.408 1.00 57.41 83 GLN A O 1
ATOM 672 N N . GLN A 1 84 ? -23.672 16.913 21.900 1.00 56.84 84 GLN A N 1
ATOM 673 C CA . GLN A 1 84 ? -25.030 17.475 21.955 1.00 56.84 84 GLN A CA 1
ATOM 674 C C . GLN A 1 84 ? -25.212 18.460 23.120 1.00 56.84 84 GLN A C 1
ATOM 676 O O . GLN A 1 84 ? -25.815 19.515 22.941 1.00 56.84 84 GLN A O 1
ATOM 681 N N . GLN A 1 85 ? -24.655 18.159 24.297 1.00 55.09 85 GLN A N 1
ATOM 682 C CA . GLN A 1 85 ? -24.703 19.062 25.454 1.00 55.09 85 GLN A CA 1
ATOM 683 C C . GLN A 1 85 ? -23.886 20.345 25.234 1.00 55.09 85 GLN A C 1
ATOM 685 O O . GLN A 1 85 ? -24.316 21.413 25.661 1.00 55.09 85 GLN A O 1
ATOM 690 N N . ALA A 1 86 ? -22.753 20.266 24.528 1.00 58.25 86 ALA A N 1
ATOM 691 C CA . ALA A 1 86 ? -21.948 21.436 24.175 1.00 58.25 86 ALA A CA 1
ATOM 692 C C . ALA A 1 86 ? -22.612 22.333 23.109 1.00 58.25 86 ALA A C 1
ATOM 694 O O . ALA A 1 86 ? -22.376 23.536 23.099 1.00 58.25 86 ALA A O 1
ATOM 695 N N . GLN A 1 87 ? -23.457 21.775 22.232 1.00 56.56 87 GLN A N 1
ATOM 696 C CA . GLN A 1 87 ? -24.214 22.536 21.225 1.00 56.56 87 GLN A CA 1
ATOM 697 C C . GLN A 1 87 ? -25.507 23.175 21.761 1.00 56.56 87 GLN A C 1
ATOM 699 O O . GLN A 1 87 ? -25.999 24.114 21.151 1.00 56.56 87 GLN A O 1
ATOM 704 N N . GLN A 1 88 ? -26.063 22.695 22.879 1.00 53.47 88 GLN A N 1
ATOM 705 C CA . GLN A 1 88 ? -27.280 23.259 23.493 1.00 53.47 88 GLN A CA 1
ATOM 706 C C . GLN A 1 88 ? -27.010 24.407 24.485 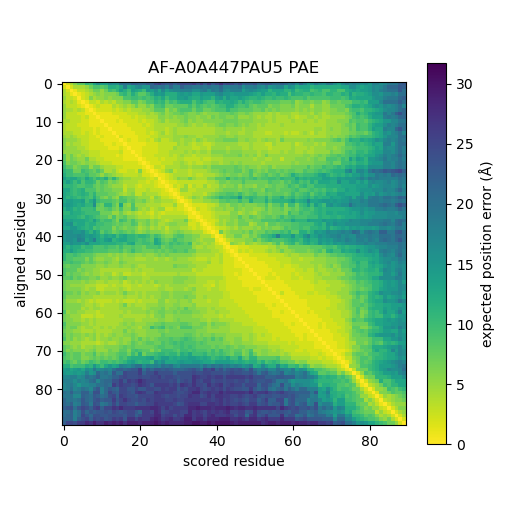1.00 53.47 88 GLN A C 1
ATOM 708 O O . GLN A 1 88 ? -27.955 25.029 24.959 1.00 53.47 88 GLN A O 1
ATOM 713 N N . GLN A 1 89 ? -25.745 24.670 24.828 1.00 50.56 89 GLN A N 1
ATOM 714 C CA . GLN A 1 89 ? -25.332 25.723 25.771 1.00 50.56 89 GLN A CA 1
ATOM 715 C C . GLN A 1 89 ? -24.778 26.988 25.079 1.00 50.56 89 GLN A C 1
ATOM 717 O O . GLN A 1 89 ? -24.209 27.843 25.757 1.00 50.56 89 GLN A O 1
ATOM 722 N N . GLY A 1 90 ? -24.926 27.097 23.752 1.00 45.34 90 GLY A N 1
ATOM 723 C CA . GLY A 1 90 ? -24.573 28.272 22.945 1.00 45.34 90 GLY A CA 1
ATOM 724 C C . GLY A 1 90 ? -25.795 28.968 22.367 1.00 45.34 90 GLY A C 1
ATOM 725 O O . GLY A 1 90 ? -26.791 28.261 22.093 1.00 45.34 90 GLY A O 1
#

InterPro domains:
  IPR002585 Cytochrome ubiquinol oxidase subunit 1 [PF01654] (2-77)
  IPR002585 Cytochrome ubiquinol oxidase subunit 1 [PTHR30365] (2-83)